Protein AF-A0A7X5KNN6-F1 (afdb_monomer_lite)

Structure (mmCIF, N/CA/C/O backbone):
data_AF-A0A7X5KNN6-F1
#
_entry.id   AF-A0A7X5KNN6-F1
#
loop_
_atom_site.group_PDB
_atom_site.id
_atom_site.type_symbol
_atom_site.label_atom_id
_atom_site.label_alt_id
_atom_site.label_comp_id
_atom_site.label_asym_id
_atom_site.label_entity_id
_atom_site.label_seq_id
_atom_site.pdbx_PDB_ins_code
_atom_site.Cartn_x
_atom_site.Cartn_y
_atom_site.Cartn_z
_atom_site.occupancy
_atom_site.B_iso_or_equiv
_atom_site.auth_seq_id
_atom_site.auth_comp_id
_atom_site.auth_asym_id
_atom_site.auth_atom_id
_atom_site.pdbx_PDB_model_num
ATOM 1 N N . MET A 1 1 ? -34.968 9.224 49.531 1.00 46.28 1 MET A N 1
ATOM 2 C CA . MET A 1 1 ? -33.697 9.556 48.858 1.00 46.28 1 MET A CA 1
ATOM 3 C C . MET A 1 1 ? -33.181 8.264 48.267 1.00 46.28 1 MET A C 1
ATOM 5 O O . MET A 1 1 ? -32.434 7.550 48.917 1.00 46.28 1 MET A O 1
ATOM 9 N N . ASP A 1 2 ? -33.675 7.927 47.078 1.00 45.72 2 ASP A N 1
ATOM 10 C CA . ASP A 1 2 ? -33.109 6.834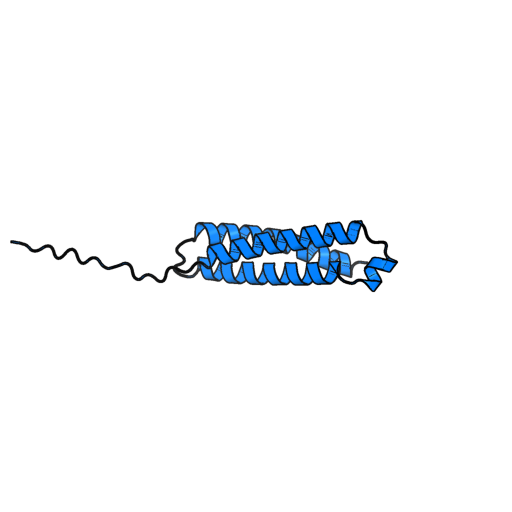 46.299 1.00 45.72 2 ASP A CA 1
ATOM 11 C C 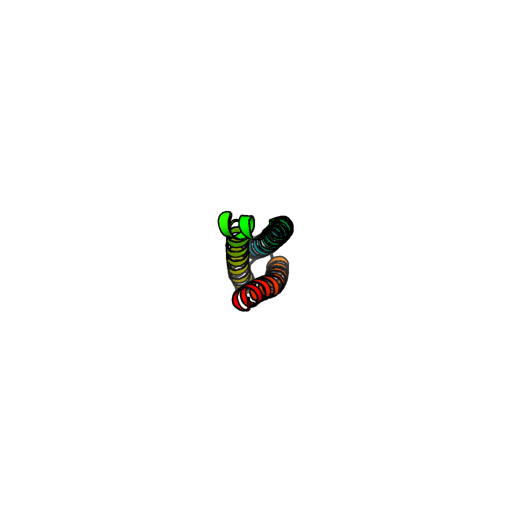. ASP A 1 2 ? -31.948 7.428 45.520 1.00 45.72 2 ASP A C 1
ATOM 13 O O . ASP A 1 2 ? -32.123 7.990 44.435 1.00 45.72 2 ASP A O 1
ATOM 17 N N . ASP A 1 3 ? -30.765 7.359 46.125 1.00 45.59 3 ASP A N 1
ATOM 18 C CA . ASP A 1 3 ? -29.510 7.615 45.439 1.00 45.59 3 ASP A CA 1
ATOM 19 C C . ASP A 1 3 ? -29.383 6.578 44.320 1.00 45.59 3 ASP A C 1
ATOM 21 O O . ASP A 1 3 ? -28.780 5.511 44.474 1.00 45.59 3 ASP A O 1
ATOM 25 N N . LYS A 1 4 ? -29.958 6.902 43.156 1.00 48.38 4 LYS A N 1
ATOM 26 C CA . LYS A 1 4 ? -29.529 6.364 41.871 1.00 48.38 4 LYS A CA 1
ATOM 27 C C . LYS A 1 4 ? -28.067 6.758 41.741 1.00 48.38 4 LYS A C 1
ATOM 29 O O . LYS A 1 4 ? -27.728 7.782 41.151 1.00 48.38 4 LYS A O 1
ATOM 34 N N . LYS A 1 5 ? -27.193 5.921 42.299 1.00 50.53 5 LYS A N 1
ATOM 35 C CA . LYS A 1 5 ? -25.794 5.822 41.916 1.00 50.53 5 LYS A CA 1
ATOM 36 C C . LYS A 1 5 ? -25.810 5.461 40.440 1.00 50.53 5 LYS A C 1
ATOM 38 O O . LYS A 1 5 ? -25.809 4.287 40.070 1.00 50.53 5 LYS A O 1
ATOM 43 N N . ILE A 1 6 ? -25.897 6.497 39.607 1.00 48.25 6 ILE A N 1
ATOM 44 C CA . ILE A 1 6 ? -25.520 6.476 38.206 1.00 48.25 6 ILE A CA 1
ATOM 45 C C . ILE A 1 6 ? -24.056 6.079 38.258 1.00 48.25 6 ILE A C 1
ATOM 47 O O . ILE A 1 6 ? -23.153 6.896 38.416 1.00 48.25 6 ILE A O 1
ATOM 51 N N . THR A 1 7 ? -23.836 4.771 38.253 1.00 48.47 7 THR A N 1
ATOM 52 C CA . THR A 1 7 ? -22.550 4.178 37.981 1.00 48.47 7 THR A CA 1
ATOM 53 C C . THR A 1 7 ? -22.273 4.582 36.546 1.00 48.47 7 THR A C 1
ATOM 55 O O . THR A 1 7 ? -22.669 3.915 35.593 1.00 48.47 7 THR A O 1
ATOM 58 N N . LEU A 1 8 ? -21.626 5.739 36.398 1.00 50.41 8 LEU A N 1
ATOM 59 C CA . LEU A 1 8 ? -20.728 6.025 35.298 1.00 50.41 8 LEU A CA 1
ATOM 60 C C . LEU A 1 8 ? -19.741 4.858 35.280 1.00 50.41 8 LEU A C 1
ATOM 62 O O . LEU A 1 8 ? -18.653 4.914 35.848 1.00 50.41 8 LEU A O 1
ATOM 66 N N . ARG A 1 9 ? -20.152 3.749 34.657 1.00 48.84 9 ARG A N 1
ATOM 67 C CA . ARG A 1 9 ? -19.238 2.817 34.024 1.00 48.84 9 ARG A CA 1
ATOM 68 C C . ARG A 1 9 ? -18.548 3.667 32.972 1.00 48.84 9 ARG A C 1
ATOM 70 O O . ARG A 1 9 ? -19.008 3.750 31.837 1.00 48.84 9 ARG A O 1
ATOM 77 N N . LEU A 1 10 ? -17.498 4.369 33.399 1.00 48.12 10 LEU A N 1
ATOM 78 C CA . LEU A 1 10 ? -16.471 4.895 32.524 1.00 48.12 10 LEU A CA 1
ATOM 79 C C . LEU A 1 10 ? -16.156 3.741 31.590 1.00 48.12 10 LEU A C 1
ATOM 81 O O . LEU A 1 10 ? -15.721 2.674 32.023 1.00 48.12 10 LEU A O 1
ATOM 85 N N . ASN A 1 11 ? -16.555 3.920 30.339 1.00 48.03 11 ASN A N 1
ATOM 86 C CA . ASN A 1 11 ? -16.383 2.968 29.271 1.00 48.03 11 ASN A CA 1
ATOM 87 C C . ASN A 1 11 ? -14.878 2.869 29.015 1.00 48.03 11 ASN A C 1
ATOM 89 O O . ASN A 1 11 ? -14.364 3.446 28.067 1.00 48.03 11 ASN A O 1
ATOM 93 N N . THR A 1 12 ? -14.157 2.157 29.880 1.00 49.47 12 THR A N 1
ATOM 94 C CA . THR A 1 12 ? -12.750 1.783 29.721 1.00 49.47 12 THR A CA 1
ATOM 95 C C . THR A 1 12 ? -12.621 0.682 28.668 1.00 49.47 12 THR A C 1
ATOM 97 O O . THR A 1 12 ? -11.792 -0.220 28.778 1.00 49.47 12 THR A O 1
ATOM 100 N N . ARG A 1 13 ? -13.459 0.711 27.619 1.00 56.00 13 ARG A N 1
ATOM 101 C CA . ARG A 1 13 ? -13.157 -0.040 26.407 1.00 56.00 13 ARG A CA 1
ATOM 102 C C . ARG A 1 13 ? -11.898 0.585 25.834 1.00 56.00 13 ARG A C 1
ATOM 104 O O . ARG A 1 13 ? -11.894 1.763 25.501 1.00 56.00 13 ARG A O 1
ATOM 111 N N . SER A 1 14 ? -10.851 -0.231 25.762 1.00 57.12 14 SER A N 1
ATOM 112 C CA . SER A 1 14 ? -9.660 0.026 24.961 1.00 57.12 14 SER A CA 1
ATOM 113 C C . SER A 1 14 ? -10.099 0.565 23.599 1.00 57.12 14 SER A C 1
ATOM 115 O O . SER A 1 14 ? -10.700 -0.166 22.812 1.00 57.12 14 SER A O 1
ATOM 117 N N . GLN A 1 15 ? -9.892 1.863 23.376 1.00 65.44 15 GLN A N 1
ATOM 118 C CA . GLN A 1 15 ? -10.114 2.484 22.082 1.00 65.44 15 GLN A CA 1
ATOM 119 C C . GLN A 1 15 ? -8.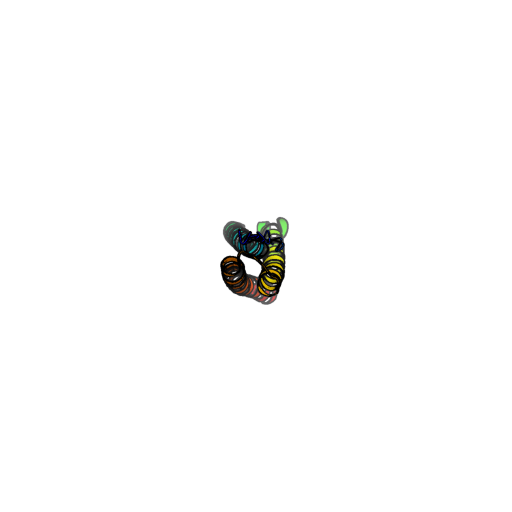872 2.205 21.251 1.00 65.44 15 GLN A C 1
ATOM 121 O O . GLN A 1 15 ? -7.840 2.851 21.419 1.00 65.44 15 GLN A O 1
ATOM 126 N N . THR A 1 16 ? -8.948 1.192 20.397 1.00 77.25 16 THR A N 1
ATOM 127 C CA . THR A 1 16 ? -7.883 0.917 19.435 1.00 77.25 16 THR A CA 1
ATOM 128 C C . THR A 1 16 ? -8.134 1.720 18.162 1.00 77.25 16 THR A C 1
ATOM 130 O O . THR A 1 16 ? -9.278 2.055 17.865 1.00 77.25 16 THR A O 1
ATOM 133 N N . GLY A 1 17 ? -7.065 2.076 17.445 1.00 85.69 17 GLY A N 1
ATOM 134 C CA . GLY A 1 17 ? -7.114 2.849 16.197 1.00 85.69 17 GLY A CA 1
ATOM 135 C C . GLY A 1 17 ? -6.661 2.047 14.977 1.00 85.69 17 GLY A C 1
ATOM 136 O O . GLY A 1 17 ? -6.151 2.633 14.023 1.00 85.69 17 GLY A O 1
ATOM 137 N N . PHE A 1 18 ? -6.787 0.717 15.010 1.00 90.50 18 PHE A N 1
ATOM 138 C CA . PHE A 1 18 ? -6.269 -0.164 13.961 1.00 90.50 18 PHE A CA 1
ATOM 139 C C . PHE A 1 18 ? -6.944 0.092 12.614 1.00 90.50 18 PHE A C 1
ATOM 141 O O . PHE A 1 18 ? -6.264 0.067 11.591 1.00 90.50 18 PHE A O 1
ATOM 148 N N . GLY A 1 19 ? -8.238 0.420 12.601 1.00 88.12 19 GLY A N 1
ATOM 149 C CA . GLY A 1 19 ? -8.942 0.790 11.372 1.00 88.12 19 GLY A CA 1
ATOM 150 C C . GLY A 1 19 ? -8.359 2.030 10.684 1.00 88.12 19 GLY A C 1
ATOM 151 O O . GLY A 1 19 ? -8.191 2.044 9.467 1.00 88.12 19 GLY A O 1
ATOM 152 N N . ILE A 1 20 ? -7.978 3.051 11.458 1.00 92.25 20 ILE A N 1
ATOM 153 C CA . ILE A 1 20 ? -7.329 4.261 10.923 1.00 92.25 20 ILE A CA 1
ATOM 154 C C . ILE A 1 20 ? -5.935 3.922 10.389 1.00 92.25 20 ILE A C 1
ATOM 156 O O . ILE A 1 20 ? -5.567 4.361 9.302 1.00 92.25 20 ILE A O 1
ATOM 160 N N . VAL A 1 21 ? -5.176 3.119 11.136 1.00 94.12 21 VAL A N 1
ATOM 161 C CA . VAL A 1 21 ? -3.835 2.674 10.734 1.00 94.12 21 VAL A CA 1
ATOM 162 C C . VAL A 1 21 ? -3.892 1.863 9.434 1.00 94.12 21 VAL A C 1
ATOM 164 O O . VAL A 1 21 ? -3.108 2.121 8.525 1.00 94.12 21 VAL A O 1
ATOM 167 N N . SER A 1 22 ? -4.859 0.951 9.304 1.00 95.88 22 SER A N 1
ATOM 168 C CA . SER A 1 22 ? -5.095 0.172 8.083 1.00 95.88 22 SER A CA 1
ATOM 169 C C . SER A 1 22 ? -5.352 1.066 6.874 1.00 95.88 22 SER A C 1
ATOM 171 O O . SER A 1 22 ? -4.728 0.898 5.823 1.00 95.88 22 SER A O 1
ATOM 173 N N . LEU A 1 23 ? -6.232 2.058 7.035 1.00 94.88 23 LEU A N 1
ATOM 174 C CA . LEU A 1 23 ? -6.545 3.012 5.979 1.00 94.88 23 LEU A CA 1
ATOM 175 C C . LEU A 1 23 ? -5.324 3.855 5.592 1.00 94.88 23 LEU A C 1
ATOM 177 O O . LEU A 1 23 ? -5.052 4.021 4.404 1.00 94.88 23 LEU A O 1
ATOM 181 N N . ALA A 1 24 ? -4.561 4.339 6.575 1.00 96.31 24 ALA A N 1
ATOM 182 C CA . ALA A 1 24 ? -3.338 5.097 6.330 1.00 96.31 24 ALA A CA 1
ATOM 183 C C . ALA A 1 24 ? -2.306 4.268 5.551 1.00 96.31 24 ALA A C 1
ATOM 185 O O . ALA A 1 24 ? -1.755 4.756 4.564 1.00 96.31 24 ALA A O 1
ATOM 186 N N . PHE A 1 25 ? -2.096 3.004 5.932 1.00 97.69 25 PHE A N 1
ATOM 187 C CA . PHE A 1 25 ? -1.213 2.101 5.194 1.00 97.69 25 PHE A CA 1
ATOM 188 C C . PHE A 1 25 ? -1.669 1.881 3.752 1.00 97.69 25 PHE A C 1
ATOM 190 O O . PHE A 1 25 ? -0.832 1.918 2.854 1.00 97.69 25 PHE A O 1
ATOM 197 N N . GLY A 1 26 ? -2.976 1.739 3.514 1.00 96.31 26 GLY A N 1
ATOM 198 C CA . GLY A 1 26 ? -3.522 1.601 2.162 1.00 96.31 26 GLY A CA 1
ATOM 199 C C . GLY A 1 26 ? -3.266 2.833 1.293 1.00 96.31 26 GLY A C 1
ATOM 200 O O . GLY A 1 26 ? -2.804 2.710 0.161 1.00 96.31 26 GLY A O 1
ATOM 201 N N . VAL A 1 27 ? -3.492 4.035 1.833 1.00 96.69 27 VAL A N 1
ATOM 202 C CA . VAL A 1 27 ? -3.226 5.294 1.114 1.00 96.69 27 VAL A CA 1
ATOM 203 C C . VAL A 1 27 ? -1.734 5.461 0.814 1.00 96.69 27 VAL A C 1
ATOM 205 O O . VAL A 1 27 ? -1.372 5.824 -0.305 1.00 96.69 27 VAL A O 1
ATOM 208 N N . VAL A 1 28 ? -0.862 5.171 1.784 1.00 97.31 28 VAL A N 1
ATOM 209 C CA . VAL A 1 28 ? 0.597 5.258 1.600 1.00 97.31 28 VAL A CA 1
ATOM 210 C C . VAL A 1 28 ? 1.089 4.232 0.577 1.00 97.31 28 VAL A C 1
ATOM 212 O O . VAL A 1 28 ? 1.881 4.584 -0.293 1.00 97.31 28 VAL A O 1
ATOM 215 N N . SER A 1 29 ? 0.591 2.996 0.637 1.00 96.94 29 SER A N 1
ATOM 216 C CA . SER A 1 29 ? 0.878 1.937 -0.339 1.00 96.94 29 SER A CA 1
ATOM 217 C C . SER A 1 29 ? 0.538 2.387 -1.765 1.00 96.94 29 SER A C 1
ATOM 219 O O . SER A 1 29 ? 1.405 2.346 -2.636 1.00 96.94 29 SER A O 1
ATOM 221 N N . ILE A 1 30 ? -0.665 2.927 -1.991 1.00 95.75 30 ILE A N 1
ATOM 222 C CA . ILE A 1 30 ? -1.066 3.453 -3.306 1.00 95.75 30 ILE A CA 1
ATOM 223 C C . ILE A 1 30 ? -0.166 4.616 -3.738 1.00 95.75 30 ILE A C 1
ATOM 225 O O . ILE A 1 30 ? 0.257 4.674 -4.891 1.00 95.75 30 ILE A O 1
ATOM 229 N N . GLY A 1 31 ? 0.155 5.539 -2.829 1.00 96.12 31 GLY A N 1
ATOM 230 C CA . GLY A 1 31 ? 1.039 6.664 -3.136 1.00 96.12 31 GLY A CA 1
ATOM 231 C C . GLY A 1 31 ? 2.430 6.214 -3.591 1.00 96.12 31 GLY A C 1
ATOM 232 O O . GLY A 1 31 ? 2.946 6.718 -4.589 1.00 96.12 31 GLY A O 1
ATOM 233 N N . LEU A 1 32 ? 3.013 5.234 -2.896 1.00 95.00 32 LEU A N 1
ATOM 234 C CA . LEU A 1 32 ? 4.308 4.649 -3.251 1.00 95.00 32 LEU A CA 1
ATOM 235 C C . LEU A 1 32 ? 4.248 3.886 -4.582 1.00 95.00 32 LEU A C 1
ATOM 237 O O . LEU A 1 32 ? 5.138 4.068 -5.409 1.00 95.00 32 LEU A O 1
ATOM 241 N N . PHE A 1 33 ? 3.187 3.111 -4.818 1.00 93.94 33 PHE A N 1
ATOM 242 C CA . PHE A 1 33 ? 2.943 2.412 -6.086 1.00 93.94 33 PHE A CA 1
ATOM 243 C C . PHE A 1 33 ? 2.894 3.381 -7.275 1.00 93.94 33 PHE A C 1
ATOM 245 O O . PHE A 1 33 ? 3.574 3.201 -8.289 1.00 93.94 33 PHE A O 1
ATOM 252 N N . VAL A 1 34 ? 2.109 4.456 -7.147 1.00 93.56 34 VAL A N 1
ATOM 253 C CA . VAL A 1 34 ? 1.981 5.477 -8.195 1.00 93.56 34 VAL A CA 1
ATOM 254 C C . VAL A 1 34 ? 3.325 6.165 -8.431 1.00 93.56 34 VAL A C 1
ATOM 256 O O . VAL A 1 34 ? 3.724 6.338 -9.581 1.00 93.56 34 VAL A O 1
ATOM 259 N N . ALA A 1 35 ? 4.058 6.505 -7.367 1.00 92.00 35 ALA A N 1
ATOM 260 C CA . ALA A 1 35 ? 5.388 7.095 -7.486 1.00 92.00 35 ALA A CA 1
ATOM 261 C C . ALA A 1 35 ? 6.380 6.156 -8.194 1.00 92.00 35 ALA A C 1
ATOM 263 O O . ALA A 1 35 ? 7.119 6.608 -9.069 1.00 92.00 35 ALA A O 1
ATOM 264 N N . ALA A 1 36 ? 6.363 4.860 -7.868 1.00 90.62 36 ALA A N 1
ATOM 265 C CA . ALA A 1 36 ? 7.186 3.847 -8.523 1.00 90.62 36 ALA A CA 1
ATOM 266 C C . ALA A 1 36 ? 6.862 3.739 -10.019 1.00 90.62 36 ALA A C 1
ATOM 268 O O . ALA A 1 36 ? 7.770 3.761 -10.849 1.00 90.62 36 ALA A O 1
ATOM 269 N N . THR A 1 37 ? 5.572 3.694 -10.360 1.00 89.12 37 THR A N 1
ATOM 270 C CA . THR A 1 37 ? 5.094 3.582 -11.746 1.00 89.12 37 THR A CA 1
ATOM 271 C C . THR A 1 37 ? 5.476 4.808 -12.573 1.00 89.12 37 THR A C 1
ATOM 273 O O . THR A 1 37 ? 5.985 4.675 -13.685 1.00 89.12 37 THR A O 1
ATOM 276 N N . ILE A 1 38 ? 5.278 6.010 -12.022 1.00 89.94 38 ILE A N 1
ATOM 277 C CA . ILE A 1 38 ? 5.675 7.263 -12.673 1.00 89.94 38 ILE A CA 1
ATOM 278 C C . ILE A 1 38 ? 7.188 7.279 -12.876 1.00 89.94 38 ILE A C 1
ATOM 280 O O . ILE A 1 38 ? 7.645 7.525 -13.987 1.00 89.94 38 ILE A O 1
ATOM 284 N N . LEU A 1 39 ? 7.972 6.982 -11.837 1.00 88.44 39 LEU A N 1
ATOM 285 C CA . LEU A 1 39 ? 9.429 6.987 -11.938 1.00 88.44 39 LEU A CA 1
ATOM 286 C C . LEU A 1 39 ? 9.920 5.999 -13.004 1.00 88.44 39 LEU A C 1
ATOM 288 O O . LEU A 1 39 ? 10.755 6.365 -13.825 1.00 88.44 39 LEU A O 1
ATOM 292 N N . ALA A 1 40 ? 9.370 4.783 -13.031 1.00 86.50 40 ALA A N 1
ATOM 293 C CA . ALA A 1 40 ? 9.702 3.784 -14.043 1.00 86.50 40 ALA A CA 1
ATOM 294 C C . ALA A 1 40 ? 9.383 4.266 -15.469 1.00 86.50 40 ALA A C 1
ATOM 296 O O . ALA A 1 40 ? 10.182 4.042 -16.370 1.00 86.50 40 ALA A O 1
ATOM 297 N N . ALA A 1 41 ? 8.269 4.976 -15.673 1.00 87.12 41 ALA A N 1
ATOM 298 C CA . ALA A 1 41 ? 7.865 5.472 -16.991 1.00 87.12 41 ALA A CA 1
ATOM 299 C C . ALA A 1 41 ? 8.811 6.538 -17.584 1.00 87.12 41 ALA A C 1
ATOM 301 O O . ALA A 1 41 ? 8.820 6.731 -18.799 1.00 87.12 41 ALA A O 1
ATOM 302 N N . PHE A 1 42 ? 9.594 7.234 -16.752 1.00 88.38 42 PHE A N 1
ATOM 303 C CA . PHE A 1 42 ? 10.525 8.285 -17.191 1.00 88.38 42 PHE A CA 1
ATOM 304 C C . PHE A 1 42 ? 11.993 7.839 -17.254 1.00 88.38 42 PHE A C 1
ATOM 306 O O . PHE A 1 42 ? 12.844 8.626 -17.672 1.00 88.38 42 PHE A O 1
ATOM 313 N N . LEU A 1 43 ? 12.310 6.608 -16.846 1.00 85.06 43 LEU A N 1
ATOM 314 C CA . LEU A 1 43 ? 13.667 6.062 -16.909 1.00 85.06 43 LEU A CA 1
ATOM 315 C C . LEU A 1 43 ? 13.866 5.252 -18.195 1.00 85.06 43 LEU A C 1
ATOM 317 O O . LEU A 1 43 ? 12.974 4.525 -18.626 1.00 85.06 43 LEU A O 1
ATOM 321 N N . SER A 1 44 ? 15.057 5.338 -18.797 1.00 80.88 44 SER A N 1
ATOM 322 C CA . SER A 1 44 ? 15.442 4.395 -19.855 1.00 80.88 44 SER A CA 1
ATOM 323 C C . SER A 1 44 ? 15.698 3.002 -19.268 1.00 80.88 44 SER A C 1
ATOM 325 O O . SER A 1 44 ? 16.036 2.888 -18.089 1.00 80.88 44 SER A O 1
ATOM 327 N N . GLU A 1 45 ? 15.605 1.938 -20.074 1.00 75.31 45 GLU A N 1
ATOM 328 C CA . GLU A 1 45 ? 15.861 0.561 -19.607 1.00 75.31 45 GLU A CA 1
ATOM 329 C C . GLU A 1 45 ? 17.214 0.426 -18.893 1.00 75.31 45 GLU A C 1
ATOM 331 O O . GLU A 1 45 ? 17.312 -0.172 -17.823 1.00 75.31 45 GLU A O 1
ATOM 336 N N . GLU A 1 46 ? 18.257 1.064 -19.429 1.00 78.31 46 GLU A N 1
ATOM 337 C CA . GLU A 1 46 ? 19.596 1.037 -18.842 1.00 78.31 46 GLU A CA 1
ATOM 338 C C . GLU A 1 46 ? 19.650 1.720 -17.464 1.00 78.31 46 GLU A C 1
ATOM 340 O O . GLU A 1 46 ? 20.365 1.274 -16.562 1.00 78.31 46 GLU A O 1
ATOM 345 N N . GLN A 1 47 ? 18.872 2.787 -17.268 1.00 77.75 47 GLN A N 1
ATOM 346 C CA . GLN A 1 47 ? 18.756 3.459 -15.974 1.00 77.75 47 GLN A CA 1
ATOM 347 C C . GLN A 1 47 ? 17.904 2.651 -14.993 1.00 77.75 47 GLN A C 1
ATOM 349 O O . GLN A 1 47 ? 18.241 2.587 -13.811 1.00 77.75 47 GLN A O 1
ATOM 354 N N . LEU A 1 48 ? 16.848 1.998 -15.477 1.00 73.88 48 LEU A N 1
ATOM 355 C CA . LEU A 1 48 ? 15.957 1.145 -14.690 1.00 73.88 48 LEU A CA 1
ATOM 356 C C . LEU A 1 48 ? 16.719 -0.041 -14.081 1.00 73.88 48 LEU A C 1
ATOM 358 O O . LEU A 1 48 ? 16.596 -0.305 -12.882 1.00 73.88 48 LEU A O 1
ATOM 362 N N . VAL A 1 49 ? 17.586 -0.677 -14.879 1.00 70.62 49 VAL A N 1
ATOM 363 C CA . VAL A 1 49 ? 18.451 -1.785 -14.439 1.00 70.62 49 VAL A CA 1
ATOM 364 C C . VAL A 1 49 ? 19.482 -1.330 -13.406 1.00 70.62 49 VAL A C 1
ATOM 366 O O . VAL A 1 49 ? 19.762 -2.067 -12.469 1.00 70.62 49 VAL A O 1
ATOM 369 N N . ARG A 1 50 ? 20.046 -0.122 -13.534 1.00 71.56 50 ARG A N 1
ATOM 370 C CA . ARG A 1 50 ? 21.075 0.363 -12.594 1.00 71.56 50 ARG A CA 1
ATOM 371 C C . ARG A 1 50 ? 20.502 0.932 -11.302 1.00 71.56 50 ARG A C 1
ATOM 373 O O . ARG A 1 50 ? 21.160 0.855 -10.268 1.00 71.56 50 ARG A O 1
ATOM 380 N N . GLN A 1 51 ? 19.337 1.574 -11.360 1.00 73.50 51 GLN A N 1
ATOM 381 C CA . GLN A 1 51 ? 18.843 2.353 -10.229 1.00 73.50 51 GLN A CA 1
ATOM 382 C C . GLN A 1 51 ? 17.993 1.534 -9.262 1.00 73.50 51 GLN A C 1
ATOM 384 O O . GLN A 1 51 ? 17.950 1.924 -8.101 1.00 73.50 51 GLN A O 1
ATOM 389 N N . HIS A 1 52 ? 17.353 0.429 -9.683 1.00 81.75 52 HIS A N 1
ATOM 390 C CA . HIS A 1 52 ? 16.486 -0.469 -8.879 1.00 81.75 52 HIS A CA 1
ATOM 391 C C . HIS A 1 52 ? 15.403 0.213 -8.004 1.00 81.75 52 HIS A C 1
ATOM 393 O O . HIS A 1 52 ? 14.596 -0.459 -7.364 1.00 81.75 52 HIS A O 1
ATOM 399 N N . LEU A 1 53 ? 15.362 1.543 -7.971 1.00 86.88 53 LEU A N 1
ATOM 400 C CA . LEU A 1 53 ? 14.598 2.375 -7.060 1.00 86.88 53 LEU A CA 1
ATOM 401 C C . LEU A 1 53 ? 13.090 2.218 -7.274 1.00 86.88 53 LEU A C 1
ATOM 403 O O . LEU A 1 53 ? 12.399 2.054 -6.270 1.00 86.88 53 LEU A O 1
ATOM 407 N N . PRO A 1 54 ? 12.563 2.167 -8.519 1.00 87.50 54 PRO A N 1
ATOM 408 C CA . PRO A 1 54 ? 11.156 1.832 -8.733 1.00 87.50 54 PRO A CA 1
ATOM 409 C C . PRO A 1 54 ? 10.777 0.474 -8.126 1.00 87.50 54 PRO A C 1
ATOM 411 O O . PRO A 1 54 ? 9.746 0.362 -7.474 1.00 87.50 54 PRO A O 1
ATOM 414 N N . GLY A 1 55 ? 11.644 -0.536 -8.264 1.00 87.62 55 GLY A N 1
ATOM 415 C CA . GLY A 1 55 ? 11.419 -1.864 -7.687 1.00 87.62 55 GLY A CA 1
ATOM 416 C C . GLY A 1 55 ? 11.406 -1.851 -6.157 1.00 87.62 55 GLY A C 1
ATOM 417 O O . GLY A 1 55 ? 10.538 -2.461 -5.540 1.00 87.62 55 GLY A O 1
ATOM 418 N N . TRP A 1 56 ? 12.317 -1.106 -5.524 1.00 90.31 56 TRP A N 1
ATOM 419 C CA . TRP A 1 56 ? 12.319 -0.951 -4.065 1.00 90.31 56 TRP A CA 1
ATOM 420 C C . TRP A 1 56 ? 11.083 -0.223 -3.539 1.00 90.31 56 TRP A C 1
ATOM 422 O O . TRP A 1 56 ? 10.539 -0.618 -2.505 1.00 90.31 56 TRP A O 1
ATOM 432 N N . LEU A 1 57 ? 10.626 0.815 -4.245 1.00 92.12 57 LEU A N 1
ATOM 433 C CA . LEU A 1 57 ? 9.390 1.518 -3.905 1.00 92.12 57 LEU A CA 1
ATOM 434 C C . LEU A 1 57 ? 8.180 0.589 -4.004 1.00 92.12 57 LEU A C 1
ATOM 436 O O . LEU A 1 57 ? 7.340 0.608 -3.107 1.00 92.12 57 LEU A O 1
ATOM 440 N N . GLU A 1 58 ? 8.131 -0.262 -5.028 1.00 91.12 58 GLU A N 1
ATOM 441 C CA . GLU A 1 58 ? 7.062 -1.245 -5.200 1.00 91.12 58 GLU A CA 1
ATOM 442 C C . GLU A 1 58 ? 7.050 -2.297 -4.083 1.00 91.12 58 GLU A C 1
ATOM 444 O O . GLU A 1 58 ? 6.005 -2.575 -3.495 1.00 91.12 58 GLU A O 1
ATOM 449 N N . ILE A 1 59 ? 8.217 -2.833 -3.712 1.00 92.12 59 ILE A N 1
ATOM 450 C CA . ILE A 1 59 ? 8.340 -3.785 -2.597 1.00 92.12 59 ILE A CA 1
ATOM 451 C C . ILE A 1 59 ? 7.882 -3.142 -1.283 1.00 92.12 59 ILE A C 1
ATOM 453 O O . ILE A 1 59 ? 7.148 -3.761 -0.508 1.00 92.12 59 ILE A O 1
ATOM 457 N N . LEU A 1 60 ? 8.286 -1.894 -1.027 1.00 94.69 60 LEU A N 1
ATOM 458 C CA . LEU A 1 60 ? 7.859 -1.162 0.164 1.00 94.69 60 LEU A CA 1
ATOM 459 C C . LEU A 1 60 ? 6.346 -0.907 0.148 1.00 94.69 60 LEU A C 1
ATOM 461 O O . LEU A 1 60 ? 5.686 -1.088 1.172 1.00 94.69 60 LEU A O 1
ATOM 465 N N . ALA A 1 61 ? 5.790 -0.533 -1.005 1.00 95.50 61 ALA A N 1
ATOM 466 C CA . ALA A 1 61 ? 4.360 -0.322 -1.189 1.00 95.50 61 ALA A CA 1
ATOM 467 C C . ALA A 1 61 ? 3.556 -1.600 -0.901 1.00 95.50 61 ALA A C 1
ATOM 469 O O . ALA A 1 61 ? 2.584 -1.554 -0.142 1.00 95.50 61 ALA A O 1
ATOM 470 N N . ALA A 1 62 ? 4.008 -2.746 -1.418 1.00 94.69 62 ALA A N 1
ATOM 471 C CA . ALA A 1 62 ? 3.401 -4.049 -1.166 1.00 94.69 62 ALA A CA 1
ATOM 472 C C . ALA A 1 62 ? 3.528 -4.481 0.308 1.00 94.69 62 ALA A C 1
ATOM 474 O O . ALA A 1 62 ? 2.582 -5.021 0.887 1.00 94.69 62 ALA A O 1
ATOM 475 N N . ALA A 1 63 ? 4.658 -4.199 0.963 1.00 95.88 63 ALA A N 1
ATOM 476 C CA . ALA A 1 63 ? 4.830 -4.474 2.390 1.00 95.88 63 ALA A CA 1
ATOM 477 C C . ALA A 1 63 ? 3.876 -3.633 3.259 1.00 95.88 63 ALA A C 1
ATOM 479 O O . ALA A 1 63 ? 3.255 -4.158 4.189 1.00 95.88 63 ALA A O 1
ATOM 480 N N . MET A 1 64 ? 3.716 -2.344 2.938 1.00 96.69 64 MET A N 1
ATOM 481 C CA . MET A 1 64 ? 2.744 -1.467 3.601 1.00 96.69 64 MET A CA 1
ATOM 482 C C . MET A 1 64 ? 1.311 -1.950 3.372 1.00 96.69 64 MET A C 1
ATOM 484 O O . MET A 1 64 ? 0.528 -1.980 4.318 1.00 96.69 64 MET A O 1
ATOM 488 N N . ASN A 1 65 ? 0.986 -2.402 2.158 1.00 97.62 65 ASN A N 1
ATOM 489 C CA . ASN A 1 65 ? -0.315 -2.987 1.844 1.00 97.62 65 ASN A CA 1
ATOM 490 C C . ASN A 1 65 ? -0.636 -4.190 2.745 1.00 97.62 65 ASN A C 1
ATOM 492 O O . ASN A 1 65 ? -1.687 -4.241 3.385 1.00 97.62 65 ASN A O 1
ATOM 496 N N . MET A 1 66 ? 0.307 -5.129 2.861 1.00 96.88 66 MET A N 1
ATOM 497 C CA . MET A 1 66 ? 0.155 -6.308 3.716 1.00 96.88 66 MET A CA 1
ATOM 498 C C . MET A 1 66 ? -0.028 -5.928 5.189 1.00 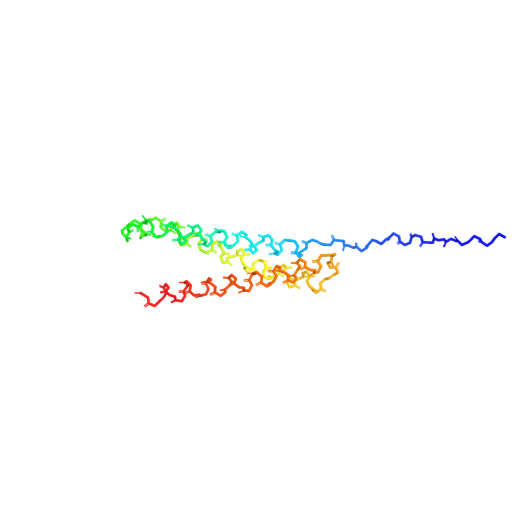96.88 66 MET A C 1
ATOM 500 O O . MET A 1 66 ? -0.907 -6.470 5.864 1.00 96.88 66 MET A O 1
ATOM 504 N N . ALA A 1 67 ? 0.743 -4.958 5.691 1.00 96.62 67 ALA A N 1
ATOM 505 C CA . ALA A 1 67 ? 0.548 -4.419 7.037 1.00 96.62 67 ALA A CA 1
ATOM 506 C C . ALA A 1 67 ? -0.845 -3.778 7.201 1.00 96.62 67 ALA A C 1
ATOM 508 O O . ALA A 1 67 ? -1.506 -3.970 8.228 1.00 96.62 67 ALA A O 1
ATOM 509 N N . GLY A 1 68 ? -1.327 -3.072 6.177 1.00 96.19 68 GLY A N 1
ATOM 510 C CA . GLY A 1 68 ? -2.669 -2.501 6.109 1.00 96.19 68 GLY A CA 1
ATOM 511 C C . GLY A 1 68 ? -3.779 -3.553 6.159 1.00 96.19 68 GLY A C 1
ATOM 512 O O . GLY A 1 68 ? -4.730 -3.394 6.927 1.00 96.19 68 GLY A O 1
ATOM 513 N N . LEU A 1 69 ? -3.642 -4.662 5.428 1.00 96.38 69 LEU A N 1
ATOM 514 C CA . LEU A 1 69 ? -4.585 -5.789 5.471 1.00 96.38 69 LEU A CA 1
ATOM 515 C C . LEU A 1 69 ? -4.642 -6.433 6.857 1.00 96.38 69 LEU A C 1
ATOM 517 O O . LEU A 1 69 ? -5.728 -6.629 7.405 1.00 96.38 69 LEU A O 1
ATOM 521 N N . VAL A 1 70 ? -3.479 -6.726 7.448 1.00 95.50 70 VAL A N 1
ATOM 522 C CA . VAL A 1 70 ? -3.394 -7.351 8.777 1.00 95.50 70 VAL A CA 1
ATOM 523 C C . VAL A 1 70 ? -4.008 -6.440 9.836 1.00 95.50 70 VAL A C 1
ATOM 525 O O . VAL A 1 70 ? -4.862 -6.875 10.607 1.00 95.50 70 VAL A O 1
ATOM 528 N N . THR A 1 71 ? -3.625 -5.161 9.860 1.00 93.88 71 THR A N 1
ATOM 529 C CA . THR A 1 71 ? -4.177 -4.197 10.825 1.00 93.88 71 THR A CA 1
ATOM 530 C C . THR A 1 71 ? -5.670 -3.957 10.615 1.00 93.88 71 THR A C 1
ATOM 532 O O . THR A 1 71 ? -6.397 -3.833 11.596 1.00 93.88 71 THR A O 1
ATOM 535 N N . GLY A 1 72 ? -6.158 -3.979 9.373 1.00 92.56 72 GLY A N 1
ATOM 536 C CA . GLY A 1 72 ? -7.585 -3.867 9.065 1.00 92.56 72 GLY A CA 1
ATOM 537 C C . GLY A 1 72 ? -8.386 -5.067 9.565 1.00 92.56 72 GLY A C 1
ATOM 538 O O . GLY A 1 72 ? -9.407 -4.895 10.231 1.00 92.56 72 GLY A O 1
ATOM 539 N N . ALA A 1 73 ? -7.885 -6.285 9.344 1.00 92.38 73 ALA A N 1
ATOM 540 C CA . ALA A 1 73 ? -8.502 -7.511 9.851 1.00 92.38 73 ALA A CA 1
ATOM 541 C C . ALA A 1 73 ? -8.509 -7.564 11.392 1.00 92.38 73 ALA A C 1
ATOM 543 O O . ALA A 1 73 ? -9.503 -7.961 12.010 1.00 92.38 73 ALA A O 1
ATOM 544 N N . VAL A 1 74 ? -7.425 -7.111 12.032 1.00 90.62 74 VAL A N 1
ATOM 545 C CA . VAL A 1 74 ? -7.368 -6.951 13.495 1.00 90.62 74 VAL A CA 1
ATOM 546 C C . VAL A 1 74 ? -8.372 -5.893 13.962 1.00 90.62 74 VAL A C 1
ATOM 548 O O . VAL A 1 74 ? -9.095 -6.125 14.929 1.00 90.62 74 VAL A O 1
ATOM 551 N N . GLY A 1 75 ? -8.476 -4.757 13.271 1.00 85.38 75 GLY A N 1
ATOM 552 C CA . GLY A 1 75 ? -9.461 -3.715 13.575 1.00 85.38 75 GLY A CA 1
ATOM 553 C C . GLY A 1 75 ? -10.904 -4.215 13.480 1.00 85.38 75 GLY A C 1
ATOM 554 O O . GLY A 1 75 ? -11.746 -3.835 14.290 1.00 85.38 75 GLY A O 1
ATOM 555 N N . GLU A 1 76 ? -11.190 -5.133 12.557 1.00 86.19 76 GLU A N 1
ATOM 556 C CA . GLU A 1 76 ? -12.541 -5.672 12.401 1.00 86.19 76 GLU A CA 1
ATOM 557 C C . GLU A 1 76 ? -12.927 -6.676 13.500 1.00 86.19 76 GLU A C 1
ATOM 559 O O . GLU A 1 76 ? -14.064 -6.677 13.992 1.00 86.19 76 GLU A O 1
ATOM 564 N N . THR A 1 77 ? -11.966 -7.509 13.907 1.00 82.25 77 THR A N 1
ATOM 565 C CA . THR A 1 77 ? -12.147 -8.576 14.908 1.00 82.25 77 THR A CA 1
ATOM 566 C C . THR A 1 77 ? -12.066 -8.074 16.350 1.00 82.25 77 THR A C 1
ATOM 568 O O . THR A 1 77 ? -12.686 -8.649 17.248 1.00 82.25 77 THR A O 1
ATOM 571 N N . THR A 1 78 ? -11.327 -6.993 16.594 1.00 76.69 78 THR A N 1
ATOM 572 C CA . THR A 1 78 ? -11.202 -6.375 17.919 1.00 76.69 78 THR A CA 1
ATOM 573 C C . THR A 1 78 ? -12.331 -5.376 18.196 1.00 76.69 78 THR A C 1
ATOM 575 O O . THR A 1 78 ? -13.162 -5.061 17.343 1.00 76.69 78 THR A O 1
ATOM 578 N N . ARG A 1 79 ? -12.405 -4.866 19.434 1.00 73.50 79 ARG A N 1
ATOM 579 C CA . ARG A 1 79 ? -13.341 -3.790 19.813 1.00 73.50 79 ARG A CA 1
ATOM 580 C C . ARG A 1 79 ? -12.843 -2.423 19.331 1.00 73.50 79 ARG A C 1
ATOM 582 O O . ARG A 1 79 ? -12.829 -1.477 20.114 1.00 73.50 79 ARG A O 1
ATOM 589 N N . ASP A 1 80 ? -12.427 -2.339 18.071 1.00 73.62 80 ASP A N 1
ATOM 590 C CA . ASP A 1 80 ? -11.998 -1.083 17.473 1.00 73.62 80 ASP A CA 1
ATOM 591 C C . ASP A 1 80 ? -13.154 -0.081 17.474 1.00 73.62 80 ASP A C 1
ATOM 593 O O . ASP A 1 80 ? -14.319 -0.415 17.229 1.00 73.62 80 ASP A O 1
ATOM 597 N N . THR A 1 81 ? -12.819 1.161 17.796 1.00 77.94 81 THR A N 1
ATOM 598 C CA . THR A 1 81 ? -13.781 2.263 17.854 1.00 77.94 81 THR A CA 1
ATOM 599 C C . THR A 1 81 ? -14.151 2.724 16.442 1.00 77.94 81 THR A C 1
ATOM 601 O O . THR A 1 81 ? -15.239 3.253 16.223 1.00 77.94 81 THR A O 1
ATOM 604 N N . PHE A 1 82 ? -13.274 2.472 15.467 1.00 82.62 82 PHE A N 1
ATOM 605 C CA . PHE A 1 82 ? -13.347 2.953 14.092 1.00 82.62 82 PHE A CA 1
ATOM 606 C C . PHE A 1 82 ? -13.578 1.812 13.090 1.00 82.62 82 PHE A C 1
ATOM 608 O O . PHE A 1 82 ? -12.875 1.695 12.087 1.00 82.62 82 PHE A O 1
ATOM 615 N N . LYS A 1 83 ? -14.607 0.983 13.312 1.00 83.75 83 LYS A N 1
ATOM 616 C CA . LYS A 1 83 ? -14.964 -0.128 12.402 1.00 83.75 83 LYS A CA 1
ATOM 617 C C . LYS A 1 83 ? -15.189 0.297 10.948 1.00 83.75 83 LYS A C 1
ATOM 619 O O . LYS A 1 83 ? -14.799 -0.417 10.032 1.00 83.75 83 LYS A O 1
ATOM 624 N N . GLY A 1 84 ? -15.773 1.478 10.727 1.00 85.62 84 GLY A N 1
ATOM 625 C CA . GLY A 1 84 ? -15.935 2.027 9.376 1.00 85.62 84 GLY A CA 1
ATOM 626 C C . GLY A 1 84 ? -14.593 2.282 8.682 1.00 85.62 84 GLY A C 1
ATOM 627 O O . GLY A 1 84 ? -14.441 1.970 7.504 1.00 85.62 84 GLY A O 1
ATOM 628 N N . ALA A 1 85 ? -13.594 2.772 9.426 1.00 88.19 85 ALA A N 1
ATOM 629 C CA . ALA A 1 85 ? -12.240 2.942 8.909 1.00 88.19 85 ALA A CA 1
ATOM 630 C C . ALA A 1 85 ? -11.552 1.590 8.667 1.00 88.19 85 ALA A C 1
ATOM 632 O O . ALA A 1 85 ? -10.831 1.466 7.687 1.00 88.19 85 ALA A O 1
ATOM 633 N N . ALA A 1 86 ? -11.815 0.567 9.490 1.00 89.44 86 ALA A N 1
ATOM 634 C CA . ALA A 1 86 ? -11.296 -0.786 9.266 1.00 89.44 86 ALA A CA 1
ATOM 635 C C . ALA A 1 86 ? -11.844 -1.415 7.974 1.00 89.44 86 ALA A C 1
ATOM 637 O O . ALA A 1 86 ? -11.066 -1.939 7.179 1.00 89.44 86 ALA A O 1
ATOM 638 N N . HIS A 1 87 ? -13.149 -1.290 7.707 1.00 92.25 87 HIS A N 1
ATOM 639 C CA . HIS A 1 87 ? -13.750 -1.744 6.448 1.00 92.25 87 HIS A CA 1
ATOM 640 C C . HIS A 1 87 ? -13.199 -0.986 5.237 1.00 92.25 87 HIS A C 1
ATOM 642 O O . HIS A 1 87 ? -12.812 -1.603 4.245 1.00 92.25 87 HIS A O 1
ATOM 648 N N . ALA A 1 88 ? -13.147 0.348 5.314 1.00 93.12 88 ALA A N 1
ATOM 649 C CA . ALA A 1 88 ? -12.602 1.169 4.238 1.00 93.12 88 ALA A CA 1
ATOM 650 C C . ALA A 1 88 ? -11.116 0.860 4.000 1.00 93.12 88 ALA A C 1
ATOM 652 O O . ALA A 1 88 ? -10.699 0.693 2.859 1.00 93.12 88 ALA A O 1
ATOM 653 N N . GLY A 1 89 ? -10.335 0.722 5.073 1.00 92.69 89 GLY A N 1
ATOM 654 C CA . GLY A 1 89 ? -8.927 0.349 5.023 1.00 92.69 89 GLY A CA 1
ATOM 655 C C . GLY A 1 89 ? -8.725 -1.015 4.374 1.00 92.69 89 GLY A C 1
ATOM 656 O O . GLY A 1 89 ? -7.924 -1.127 3.450 1.00 92.69 89 GLY A O 1
ATOM 657 N N . LEU A 1 90 ? -9.501 -2.028 4.764 1.00 95.62 90 LEU A N 1
ATOM 658 C CA . LEU A 1 90 ? -9.482 -3.339 4.111 1.00 95.62 90 LEU A CA 1
ATOM 659 C C . LEU A 1 90 ? -9.821 -3.243 2.622 1.00 95.62 90 LEU A C 1
ATOM 661 O O . LEU A 1 90 ? -9.079 -3.781 1.808 1.00 95.62 90 LEU A O 1
ATOM 665 N N . ALA A 1 91 ? -10.889 -2.534 2.250 1.00 95.81 91 ALA A N 1
ATOM 666 C CA . ALA A 1 91 ? -11.282 -2.381 0.850 1.00 95.81 91 ALA A CA 1
ATOM 667 C C . ALA A 1 91 ? -10.183 -1.706 0.010 1.00 95.81 91 ALA A C 1
ATOM 669 O O . ALA A 1 91 ? -9.837 -2.201 -1.063 1.00 95.81 91 ALA A O 1
ATOM 670 N N . VAL A 1 92 ? -9.590 -0.619 0.519 1.00 96.62 92 VAL A N 1
ATOM 671 C CA . VAL A 1 92 ? -8.484 0.093 -0.141 1.00 96.62 92 VAL A CA 1
ATOM 672 C C . VAL A 1 92 ? -7.267 -0.816 -0.296 1.00 96.62 92 VAL A C 1
ATOM 674 O O . VAL A 1 92 ? -6.706 -0.903 -1.387 1.00 96.62 92 VAL A O 1
ATOM 677 N N . ASN A 1 93 ? -6.875 -1.527 0.763 1.00 97.56 93 ASN A N 1
ATOM 678 C CA . ASN A 1 93 ? -5.724 -2.419 0.699 1.00 97.56 93 ASN A CA 1
ATOM 679 C C . ASN A 1 93 ? -5.977 -3.619 -0.229 1.00 97.56 93 ASN A C 1
ATOM 681 O O . ASN A 1 93 ? -5.079 -3.9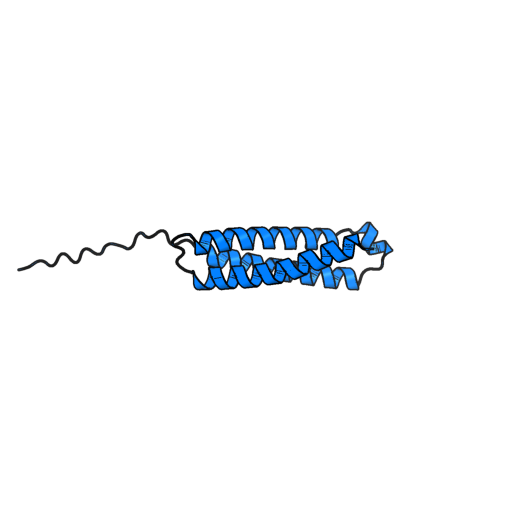80 -0.980 1.00 97.56 93 ASN A O 1
ATOM 685 N N . ILE A 1 94 ? -7.182 -4.198 -0.262 1.00 96.94 94 ILE A N 1
ATOM 686 C CA . ILE A 1 94 ? -7.525 -5.279 -1.203 1.00 96.94 94 ILE A CA 1
ATOM 687 C C . ILE A 1 94 ? -7.395 -4.794 -2.650 1.00 96.94 94 ILE A C 1
ATOM 689 O O . ILE A 1 94 ? -6.785 -5.478 -3.468 1.00 96.94 94 ILE A O 1
ATOM 693 N N . LEU A 1 95 ? -7.917 -3.606 -2.969 1.00 95.56 95 LEU A N 1
ATOM 694 C CA . LEU A 1 95 ? -7.776 -3.029 -4.308 1.00 95.56 95 LEU A CA 1
ATOM 695 C C . LEU A 1 95 ? -6.304 -2.788 -4.667 1.00 95.56 95 LEU A C 1
ATOM 697 O O . LEU A 1 95 ? -5.874 -3.161 -5.754 1.00 95.56 95 LEU A O 1
ATOM 701 N N . ALA A 1 96 ? -5.517 -2.224 -3.750 1.00 94.38 96 A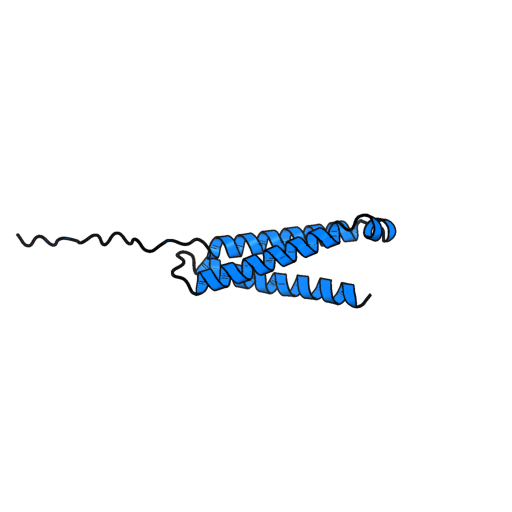LA A N 1
ATOM 702 C CA . ALA A 1 96 ? -4.084 -2.020 -3.955 1.00 94.38 96 ALA A CA 1
ATOM 703 C C . ALA A 1 96 ? -3.309 -3.345 -4.101 1.00 94.38 96 ALA A C 1
ATOM 705 O O . ALA A 1 96 ? -2.413 -3.438 -4.937 1.00 94.38 96 ALA A O 1
ATOM 706 N N . ALA A 1 97 ? -3.702 -4.402 -3.385 1.00 95.75 97 ALA A N 1
ATOM 707 C CA . ALA A 1 97 ? -3.102 -5.727 -3.524 1.00 95.75 97 ALA A CA 1
ATOM 708 C C . ALA A 1 97 ? -3.274 -6.285 -4.944 1.00 95.75 97 ALA A C 1
ATOM 710 O O . ALA A 1 97 ? -2.342 -6.882 -5.477 1.00 95.75 97 ALA A O 1
ATOM 711 N N . LEU A 1 98 ? -4.426 -6.053 -5.587 1.00 94.19 98 LEU A N 1
ATOM 712 C CA . LEU A 1 98 ? -4.643 -6.460 -6.980 1.00 94.19 98 LEU A CA 1
ATOM 713 C C . LEU A 1 98 ? -3.648 -5.781 -7.935 1.00 94.19 98 LEU A C 1
ATOM 715 O O . LEU A 1 98 ? -3.133 -6.438 -8.838 1.00 94.19 98 LEU A O 1
ATOM 719 N N . PHE A 1 99 ? -3.339 -4.499 -7.718 1.00 91.56 99 PHE A N 1
ATOM 720 C CA . PHE A 1 99 ? -2.348 -3.777 -8.523 1.00 91.56 99 PHE A CA 1
ATOM 721 C C . PHE A 1 99 ? -0.925 -4.295 -8.295 1.00 91.56 99 PHE A C 1
ATOM 723 O O . PHE A 1 99 ? -0.222 -4.568 -9.267 1.00 91.56 99 PHE A O 1
ATOM 730 N N . HIS A 1 100 ? -0.525 -4.507 -7.039 1.00 92.81 100 HIS A N 1
ATOM 731 C CA . HIS A 1 100 ? 0.787 -5.077 -6.713 1.00 92.81 100 HIS A CA 1
ATOM 732 C C . HIS A 1 100 ? 0.974 -6.471 -7.320 1.00 92.81 100 HIS A C 1
ATOM 734 O O . HIS A 1 100 ? 2.005 -6.766 -7.923 1.00 92.81 100 HIS A O 1
ATOM 740 N N . LEU A 1 101 ? -0.043 -7.332 -7.208 1.00 90.94 101 LEU A N 1
ATOM 741 C CA . LEU A 1 101 ? -0.014 -8.669 -7.801 1.00 90.94 101 LEU A CA 1
ATOM 742 C C . LEU A 1 101 ? 0.098 -8.613 -9.324 1.00 90.94 101 LEU A C 1
ATOM 744 O O . LEU A 1 101 ? 0.832 -9.413 -9.901 1.00 90.94 101 LEU A O 1
ATOM 748 N N . TRP A 1 102 ? -0.586 -7.667 -9.973 1.00 89.19 102 TRP A N 1
ATOM 749 C CA . TRP A 1 102 ? -0.447 -7.464 -11.411 1.00 89.19 102 TRP A CA 1
ATOM 750 C C . TRP A 1 102 ? 0.979 -7.041 -11.775 1.00 89.19 102 TRP A C 1
ATOM 752 O O . TRP A 1 102 ? 1.587 -7.689 -12.624 1.00 89.19 102 TRP A O 1
ATOM 762 N N . VAL A 1 103 ? 1.552 -6.023 -11.128 1.00 85.56 103 VAL A N 1
ATOM 763 C CA . VAL A 1 103 ? 2.917 -5.564 -11.447 1.00 85.56 103 VAL A CA 1
ATOM 764 C C . VAL A 1 103 ? 3.952 -6.662 -11.217 1.00 85.56 103 VAL A C 1
ATOM 766 O O . VAL A 1 103 ? 4.810 -6.870 -12.074 1.00 85.56 103 VAL A O 1
ATOM 769 N N . LEU A 1 104 ? 3.839 -7.423 -10.127 1.00 81.44 104 LEU A N 1
ATOM 770 C CA . LEU A 1 104 ? 4.711 -8.573 -9.886 1.00 81.44 104 LEU A CA 1
ATOM 771 C C . LEU A 1 104 ? 4.553 -9.636 -10.979 1.00 81.44 104 LEU A C 1
ATOM 773 O O . LEU A 1 104 ? 5.550 -10.085 -11.537 1.00 81.44 104 LEU A O 1
ATOM 777 N N . ALA A 1 105 ? 3.319 -10.012 -11.328 1.00 83.50 105 ALA A N 1
ATOM 778 C CA . ALA A 1 105 ? 3.067 -11.000 -12.376 1.00 83.50 105 ALA A CA 1
ATOM 779 C C . ALA A 1 105 ? 3.590 -10.539 -13.746 1.00 83.50 105 ALA A C 1
ATOM 781 O O . ALA A 1 105 ? 4.223 -11.320 -14.451 1.00 83.50 105 ALA A O 1
ATOM 782 N N . ALA A 1 106 ? 3.376 -9.271 -14.101 1.00 79.69 106 ALA A N 1
ATOM 783 C CA . ALA A 1 106 ? 3.891 -8.681 -15.332 1.00 79.69 106 ALA A CA 1
ATOM 784 C C . ALA A 1 106 ? 5.427 -8.638 -15.344 1.00 79.69 106 ALA A C 1
ATOM 786 O O . ALA A 1 106 ? 6.032 -8.930 -16.370 1.00 79.69 106 ALA A O 1
ATOM 787 N N . GLY A 1 107 ? 6.055 -8.341 -14.202 1.00 70.00 107 GLY A N 1
ATOM 788 C CA . GLY A 1 107 ? 7.510 -8.345 -14.052 1.00 70.00 107 GLY A CA 1
ATOM 789 C C . GLY A 1 107 ? 8.159 -9.730 -14.159 1.00 70.00 107 GLY A C 1
ATOM 790 O O . GLY A 1 107 ? 9.326 -9.806 -14.516 1.00 70.00 107 GLY A O 1
ATOM 791 N N . PHE A 1 108 ? 7.429 -10.817 -13.879 1.00 58.50 108 PHE A N 1
ATOM 792 C CA . PHE A 1 108 ? 7.911 -12.198 -14.060 1.00 58.50 108 PHE A CA 1
ATOM 793 C C . PHE A 1 108 ? 7.639 -12.779 -15.458 1.00 58.50 108 PHE A C 1
ATOM 795 O O . PHE A 1 108 ? 8.184 -13.830 -15.791 1.00 58.50 108 PHE A O 1
ATOM 802 N N . MET A 1 109 ? 6.759 -12.157 -16.247 1.00 50.66 109 MET A N 1
ATOM 803 C CA . MET A 1 109 ? 6.389 -12.616 -17.595 1.00 50.66 109 MET A CA 1
ATOM 804 C C . MET A 1 109 ? 7.222 -11.973 -18.719 1.00 50.66 109 MET A C 1
ATOM 806 O O . MET A 1 109 ? 7.038 -12.343 -19.880 1.00 50.66 109 MET A O 1
ATOM 810 N N . LEU A 1 110 ? 8.110 -11.033 -18.381 1.00 43.44 110 LEU A N 1
ATOM 811 C CA . LEU A 1 110 ? 9.094 -10.394 -19.264 1.00 43.44 110 LEU A CA 1
ATOM 812 C C . LEU A 1 110 ? 10.487 -10.987 -19.028 1.00 43.44 110 LEU A C 1
ATOM 814 O O . LEU A 1 110 ? 11.231 -11.112 -20.025 1.00 43.44 110 LEU A O 1
#

Organism: NCBI:txid2662126

pLDDT: mean 82.8, std 15.97, range [43.44, 97.69]

Foldseek 3Di:
DPPPPPPPPVVPQPADDLLVLLQVLLVQLVVLLVVLVVVVVPDDPVCCVVVCSSVVSLVVSLVSLVSSLVSLVVCCPGPHPCVVSSVNSNVSSVVSNVVSVVVVVVVVVD

Secondary structure (DSSP, 8-state):
-----------------HHHHHHHHHHHHHHHHHHHHHHHHHS-HHHHHHH-HHHHHHHHHHHHHHHHHHHHHHHHHTT-S-HHHHHHHHHHHHHHHHHHHHHHHHHH--

Radius of gyration: 20.74 Å; chains: 1; bounding box: 55×22×69 Å

Sequence (110 aa):
MDDKKITLRLNTRSQTGFGIVSLAFGVVSIGLFVAATILAAFLSEEQLVRQHLPGWLEILAAAMNMAGLVTGAVGETTRDTFKGAAHAGLAVNILAALFHLWVLAAGFML